Protein AF-A0A0K0D934-F1 (afdb_monomer_lite)

Radius of gyration: 15.63 Å; chains: 1; bounding box: 57×19×40 Å

Structure (mmCIF, N/CA/C/O backbone):
data_AF-A0A0K0D934-F1
#
_entry.id   AF-A0A0K0D934-F1
#
loop_
_atom_site.group_PDB
_atom_site.id
_atom_site.type_symbol
_atom_site.label_atom_id
_atom_site.label_alt_id
_atom_site.label_comp_id
_atom_site.label_asym_id
_atom_site.label_entity_id
_atom_site.label_seq_id
_atom_site.pdbx_PDB_ins_code
_atom_site.Cartn_x
_atom_site.Cartn_y
_atom_site.Cartn_z
_atom_site.occupancy
_atom_site.B_iso_or_equiv
_atom_site.auth_seq_id
_atom_site.auth_comp_id
_atom_site.auth_asym_id
_atom_site.auth_atom_id
_atom_site.pdbx_PDB_model_num
ATOM 1 N N . MET A 1 1 ? -6.196 1.488 -14.746 1.00 71.00 1 MET A N 1
ATOM 2 C CA . MET A 1 1 ? -5.983 1.585 -13.280 1.00 71.00 1 MET A CA 1
ATOM 3 C C . MET A 1 1 ? -6.816 2.677 -12.598 1.00 71.00 1 MET A C 1
ATOM 5 O O . MET A 1 1 ? -7.038 2.579 -11.399 1.00 71.00 1 MET A O 1
ATOM 9 N N . GLU A 1 2 ? -7.355 3.664 -13.323 1.00 75.81 2 GLU A N 1
ATOM 10 C CA . GLU A 1 2 ? -8.144 4.764 -12.733 1.00 75.81 2 GLU A CA 1
ATOM 11 C C . GLU A 1 2 ? -9.437 4.317 -12.015 1.00 75.81 2 GLU A C 1
ATOM 13 O O . GLU A 1 2 ? -9.807 4.879 -10.987 1.00 75.81 2 GLU A O 1
ATOM 18 N N . SER A 1 3 ? -10.100 3.262 -12.500 1.00 81.38 3 SER A N 1
ATOM 19 C CA . SER A 1 3 ? -11.273 2.672 -11.837 1.00 81.38 3 SER A CA 1
ATOM 20 C C . SER A 1 3 ? -10.939 2.100 -10.454 1.00 81.38 3 SER A C 1
ATOM 22 O O . SER A 1 3 ? -11.689 2.320 -9.507 1.00 81.38 3 SER A O 1
ATOM 24 N N . ILE A 1 4 ? -9.786 1.435 -10.317 1.00 84.25 4 ILE A N 1
ATOM 25 C CA . ILE A 1 4 ? -9.283 0.908 -9.037 1.00 84.25 4 ILE A CA 1
ATOM 26 C C . ILE A 1 4 ? -9.026 2.064 -8.069 1.00 84.25 4 ILE A C 1
ATOM 28 O O . ILE A 1 4 ? -9.466 2.010 -6.924 1.00 84.25 4 ILE A O 1
ATOM 32 N N . ARG A 1 5 ? -8.375 3.135 -8.541 1.00 85.56 5 ARG A N 1
ATOM 33 C CA . ARG A 1 5 ? -8.094 4.334 -7.739 1.00 85.56 5 ARG A CA 1
ATOM 34 C C . ARG A 1 5 ? -9.376 4.930 -7.155 1.00 85.56 5 ARG A C 1
ATOM 36 O O . ARG A 1 5 ? -9.463 5.084 -5.943 1.00 85.56 5 ARG A O 1
ATOM 43 N N . LYS A 1 6 ? -10.398 5.151 -7.990 1.00 85.12 6 LYS A N 1
ATOM 44 C CA . LYS A 1 6 ? -11.700 5.698 -7.560 1.00 85.12 6 LYS A CA 1
ATOM 45 C C . LYS A 1 6 ? -12.384 4.835 -6.496 1.00 85.12 6 LYS A C 1
ATOM 47 O O . LYS A 1 6 ? -12.955 5.368 -5.550 1.00 85.12 6 LYS A O 1
ATOM 52 N N . VAL A 1 7 ? -12.315 3.507 -6.627 1.00 87.75 7 VAL A N 1
ATOM 53 C CA . VAL A 1 7 ? -12.895 2.590 -5.631 1.00 87.75 7 VAL A CA 1
ATOM 54 C C . VAL A 1 7 ? -12.113 2.632 -4.316 1.00 87.75 7 VAL A C 1
ATOM 56 O O . VAL A 1 7 ? -12.720 2.627 -3.249 1.00 87.75 7 VAL A O 1
ATOM 59 N N . LEU A 1 8 ? -10.780 2.697 -4.368 1.00 84.00 8 LEU A N 1
ATOM 60 C CA . LEU A 1 8 ? -9.939 2.724 -3.168 1.00 84.00 8 LEU A CA 1
ATOM 61 C C . LEU A 1 8 ? -10.003 4.055 -2.409 1.00 84.00 8 LEU A C 1
ATOM 63 O O . LEU A 1 8 ? -9.940 4.035 -1.181 1.00 84.00 8 LEU A O 1
ATOM 67 N N . GLU A 1 9 ? -10.159 5.175 -3.115 1.00 85.75 9 GLU A N 1
ATOM 68 C CA . GLU A 1 9 ? -10.353 6.505 -2.521 1.00 85.75 9 GLU A CA 1
ATOM 69 C C . GLU A 1 9 ? -11.720 6.654 -1.841 1.00 85.75 9 GLU A C 1
ATOM 71 O O . GLU A 1 9 ? -11.862 7.421 -0.888 1.00 85.75 9 GLU A O 1
ATOM 76 N N . ASN A 1 10 ? -12.733 5.905 -2.285 1.00 86.44 10 ASN A N 1
ATOM 77 C CA . ASN A 1 10 ? -14.058 5.952 -1.682 1.00 86.44 10 ASN A CA 1
ATOM 78 C C . ASN A 1 10 ? -14.111 5.167 -0.358 1.00 86.44 10 ASN A C 1
ATOM 80 O O . ASN A 1 10 ? -14.540 4.013 -0.302 1.00 86.44 10 ASN A O 1
ATOM 84 N N . VAL A 1 11 ? -13.713 5.821 0.736 1.00 80.12 11 VAL A N 1
ATOM 85 C CA . VAL A 1 11 ? -13.701 5.239 2.092 1.00 80.12 11 VAL A CA 1
ATOM 86 C C . VAL A 1 11 ? -15.101 4.845 2.586 1.00 80.12 11 VAL A C 1
ATOM 88 O O . VAL A 1 11 ? -15.225 3.909 3.375 1.00 80.12 11 VAL A O 1
ATOM 91 N N . GLN A 1 12 ? -16.151 5.526 2.114 1.00 82.88 12 GLN A N 1
ATOM 92 C CA . GLN A 1 12 ? -17.543 5.257 2.502 1.00 82.88 12 GLN A CA 1
ATOM 93 C C . GLN A 1 12 ? -18.205 4.151 1.666 1.00 82.88 12 GLN A C 1
ATOM 95 O O . GLN A 1 12 ? -19.312 3.723 1.987 1.00 82.88 12 GLN A O 1
ATOM 100 N N . GLY A 1 13 ? -17.551 3.694 0.596 1.00 83.44 13 GLY A N 1
ATOM 101 C CA . GLY A 1 13 ? -18.055 2.629 -0.265 1.00 83.44 13 GLY A CA 1
ATOM 102 C C . GLY A 1 13 ? -17.955 1.233 0.355 1.00 83.44 13 GLY A C 1
ATOM 103 O O . GLY A 1 13 ? -17.462 1.032 1.469 1.00 83.44 13 GLY A O 1
ATOM 104 N N . ASP A 1 14 ? -18.390 0.232 -0.411 1.00 90.31 14 ASP A N 1
ATOM 105 C CA . ASP A 1 14 ? -18.355 -1.164 0.015 1.00 90.31 14 ASP A CA 1
ATOM 106 C C . ASP A 1 14 ? -16.918 -1.659 0.232 1.00 90.31 14 ASP A C 1
ATOM 108 O O . ASP A 1 14 ? -16.117 -1.804 -0.697 1.00 90.31 14 ASP A O 1
ATOM 112 N N . TRP A 1 15 ? -16.603 -2.016 1.478 1.00 89.44 15 TRP A N 1
ATOM 113 C CA . TRP A 1 15 ? -15.289 -2.540 1.864 1.00 89.44 15 TRP A CA 1
ATOM 114 C C . TRP A 1 15 ? -14.896 -3.796 1.066 1.00 89.44 15 TRP A C 1
ATOM 116 O O . TRP A 1 15 ? -13.720 -4.000 0.768 1.00 89.44 15 TRP A O 1
ATOM 126 N N . SER A 1 16 ? -15.875 -4.620 0.675 1.00 91.62 16 SER A N 1
ATOM 127 C CA . SER A 1 16 ? -15.652 -5.830 -0.125 1.00 91.62 16 SER A CA 1
ATOM 128 C C . SER A 1 16 ? -15.190 -5.492 -1.546 1.00 91.62 16 SER A C 1
ATOM 130 O O . SER A 1 16 ? -14.267 -6.119 -2.069 1.00 91.62 16 SER A O 1
ATOM 132 N N . GLN A 1 17 ? -15.749 -4.439 -2.150 1.00 91.75 17 GLN A N 1
ATOM 133 C CA . GLN A 1 17 ? -15.321 -3.966 -3.468 1.00 91.75 17 GLN A CA 1
ATOM 134 C C . GLN A 1 17 ? -13.891 -3.415 -3.432 1.00 91.75 17 GLN A C 1
ATOM 136 O O . GLN A 1 17 ? -13.117 -3.659 -4.360 1.00 91.75 17 GLN A O 1
ATOM 141 N N . ARG A 1 18 ? -13.498 -2.746 -2.339 1.00 91.31 18 ARG A N 1
ATOM 142 C CA . ARG A 1 18 ? -12.112 -2.290 -2.128 1.00 91.31 18 ARG A CA 1
ATOM 143 C C . ARG A 1 18 ? -11.138 -3.463 -2.036 1.00 91.31 18 ARG A C 1
ATOM 145 O O . ARG A 1 18 ? -10.128 -3.469 -2.735 1.00 91.31 18 ARG A O 1
ATOM 152 N N . VAL A 1 19 ? -11.475 -4.498 -1.263 1.00 93.75 19 VAL A N 1
ATOM 153 C CA . VAL A 1 19 ? -10.689 -5.746 -1.187 1.00 93.75 19 VAL A CA 1
ATOM 154 C C . VAL A 1 19 ? -10.556 -6.400 -2.566 1.00 93.75 19 VAL A C 1
ATOM 156 O O . VAL A 1 19 ? -9.457 -6.777 -2.969 1.00 93.75 19 VAL A O 1
ATOM 159 N N . ASN A 1 20 ? -11.649 -6.497 -3.325 1.00 94.19 20 ASN A N 1
ATOM 160 C CA . ASN A 1 20 ? -11.618 -7.064 -4.675 1.00 94.19 20 ASN A CA 1
ATOM 161 C C . ASN A 1 20 ? -10.769 -6.223 -5.637 1.00 94.19 20 ASN A C 1
ATOM 163 O O . ASN A 1 20 ? -10.052 -6.782 -6.462 1.00 94.19 20 ASN A O 1
ATOM 167 N N . SER A 1 21 ? -10.777 -4.899 -5.491 1.00 92.75 21 SER A N 1
ATOM 168 C CA . SER A 1 21 ? -9.952 -3.990 -6.295 1.00 92.75 21 SER A CA 1
ATOM 169 C C . SER A 1 21 ? -8.455 -4.144 -5.994 1.00 92.75 21 SER A C 1
ATOM 171 O O . SER A 1 21 ? -7.642 -4.131 -6.916 1.00 92.75 21 SER A O 1
ATOM 173 N N . LEU A 1 22 ? -8.078 -4.375 -4.730 1.00 92.38 22 LEU A N 1
ATOM 174 C CA . LEU A 1 22 ? -6.696 -4.699 -4.342 1.00 92.38 22 LEU A CA 1
ATOM 175 C C . LEU A 1 22 ? -6.242 -6.050 -4.918 1.00 92.38 22 LEU A C 1
ATOM 177 O O . LEU A 1 22 ? -5.129 -6.173 -5.429 1.00 92.38 22 LEU A O 1
ATOM 181 N N . LYS A 1 23 ? -7.117 -7.062 -4.902 1.00 93.44 23 LYS A N 1
ATOM 182 C CA . LYS A 1 23 ? -6.854 -8.358 -5.553 1.00 93.44 23 LYS A CA 1
ATOM 183 C C . LYS A 1 23 ? -6.695 -8.210 -7.063 1.00 93.44 23 LYS A C 1
ATOM 185 O O . LYS A 1 23 ? -5.789 -8.810 -7.638 1.00 93.44 23 LYS A O 1
ATOM 190 N N . LEU A 1 24 ? -7.535 -7.381 -7.683 1.00 91.19 24 LEU A N 1
ATOM 191 C CA . LEU A 1 24 ? -7.464 -7.082 -9.108 1.00 91.19 24 LEU A CA 1
ATOM 192 C C . LEU A 1 24 ? -6.124 -6.424 -9.464 1.00 91.19 24 LEU A C 1
ATOM 194 O O . LEU A 1 24 ? -5.491 -6.838 -10.433 1.00 91.19 24 LEU A O 1
ATOM 198 N N . LEU A 1 25 ? -5.641 -5.482 -8.644 1.00 89.56 25 LEU A N 1
ATOM 199 C CA . LEU A 1 25 ? -4.319 -4.872 -8.825 1.00 89.56 25 LEU A CA 1
ATOM 200 C C . LEU A 1 25 ? -3.210 -5.935 -8.873 1.00 89.56 25 LEU A C 1
ATOM 202 O O . LEU A 1 25 ? -2.372 -5.907 -9.771 1.00 89.56 25 LEU A O 1
ATOM 206 N N . ARG A 1 26 ? -3.244 -6.925 -7.971 1.00 90.44 26 ARG A N 1
ATOM 207 C CA . ARG A 1 26 ? -2.281 -8.038 -8.001 1.00 90.44 26 ARG A CA 1
ATOM 208 C C . ARG A 1 26 ? -2.433 -8.925 -9.231 1.00 90.44 26 ARG A C 1
ATOM 210 O O . ARG A 1 26 ? -1.424 -9.307 -9.810 1.00 90.44 26 ARG A O 1
ATOM 217 N N . SER A 1 27 ? -3.659 -9.234 -9.657 1.00 90.06 27 SER A N 1
ATOM 218 C CA . SER A 1 27 ? -3.857 -10.026 -10.880 1.00 90.06 27 SER A CA 1
ATOM 219 C C . SER A 1 27 ? -3.302 -9.326 -12.122 1.00 90.06 27 SER A C 1
ATOM 221 O O . SER A 1 27 ? -2.644 -9.970 -12.927 1.00 90.06 27 SER A O 1
ATOM 223 N N . ILE A 1 28 ? -3.463 -8.001 -12.237 1.00 86.88 28 ILE A N 1
ATOM 224 C CA . ILE A 1 28 ? -2.910 -7.223 -13.358 1.00 86.88 28 ILE A CA 1
ATOM 225 C C . ILE A 1 28 ? -1.380 -7.344 -13.395 1.00 86.88 28 ILE A C 1
ATOM 227 O O . ILE A 1 28 ? -0.800 -7.550 -14.457 1.00 86.88 28 ILE A O 1
ATOM 231 N N . LEU A 1 29 ? -0.728 -7.270 -12.233 1.00 84.94 29 LEU A N 1
ATOM 232 C CA . LEU A 1 29 ? 0.725 -7.410 -12.126 1.00 84.94 29 LEU A CA 1
ATOM 233 C C . LEU A 1 29 ? 1.216 -8.814 -12.505 1.00 84.94 29 LEU A C 1
ATOM 235 O O . LEU A 1 29 ? 2.254 -8.938 -13.146 1.00 84.94 29 LEU A O 1
ATOM 239 N N . ILE A 1 30 ? 0.478 -9.865 -12.135 1.00 86.25 30 ILE A N 1
ATOM 240 C CA . ILE A 1 30 ? 0.830 -11.258 -12.460 1.00 86.25 30 ILE A CA 1
ATOM 241 C C . ILE A 1 30 ? 0.661 -11.543 -13.960 1.00 86.25 30 ILE A C 1
ATOM 243 O O . ILE A 1 30 ? 1.471 -12.258 -14.541 1.00 86.25 30 ILE A O 1
ATOM 247 N N . ASN A 1 31 ? -0.370 -10.982 -14.595 1.00 83.25 31 ASN A N 1
ATOM 248 C CA . ASN A 1 31 ? -0.752 -11.275 -15.979 1.00 83.25 31 ASN A CA 1
ATOM 249 C C . ASN A 1 31 ? 0.045 -10.511 -17.061 1.00 83.25 31 ASN A C 1
ATOM 251 O O . ASN A 1 31 ? -0.382 -10.515 -18.212 1.00 83.25 31 ASN A O 1
ATOM 255 N N . GLY A 1 32 ? 1.174 -9.877 -16.725 1.00 69.12 32 GLY A N 1
ATOM 256 C CA . GLY A 1 32 ? 2.020 -9.172 -17.706 1.00 69.12 32 GLY A CA 1
ATOM 257 C C . GLY A 1 32 ? 2.147 -7.663 -17.492 1.00 69.12 32 GLY A C 1
ATOM 258 O O . GLY A 1 32 ? 2.658 -6.956 -18.352 1.00 69.12 32 GLY A O 1
ATOM 259 N N . GLY A 1 33 ? 1.746 -7.132 -16.330 1.00 62.78 33 GLY A N 1
ATOM 260 C CA . GLY A 1 33 ? 1.976 -5.718 -15.998 1.00 62.78 33 GLY A CA 1
ATOM 261 C C . GLY A 1 33 ? 3.458 -5.301 -15.961 1.00 62.78 33 GLY A C 1
ATOM 262 O O . GLY A 1 33 ? 3.754 -4.111 -15.949 1.00 62.78 33 GLY A O 1
ATOM 263 N N . MET A 1 34 ? 4.387 -6.260 -15.952 1.00 63.81 34 MET A N 1
ATOM 264 C CA . MET A 1 34 ? 5.830 -6.002 -15.952 1.00 63.81 34 MET A CA 1
ATOM 265 C C . MET A 1 34 ? 6.404 -5.657 -17.334 1.00 63.81 34 MET A C 1
ATOM 267 O O . MET A 1 34 ? 7.504 -5.119 -17.393 1.00 63.81 34 MET A O 1
ATOM 271 N N . ASP A 1 35 ? 5.672 -5.907 -18.425 1.00 67.06 35 ASP A N 1
ATOM 272 C CA . ASP A 1 35 ? 6.160 -5.624 -19.785 1.00 67.06 35 ASP A CA 1
ATOM 273 C C . ASP A 1 35 ? 6.263 -4.108 -20.066 1.00 67.06 35 ASP A C 1
ATOM 275 O O . ASP A 1 35 ? 7.034 -3.679 -20.923 1.00 67.06 35 ASP A O 1
ATOM 279 N N . TYR A 1 36 ? 5.531 -3.286 -19.300 1.00 74.19 36 TYR A N 1
ATOM 280 C CA . TYR A 1 36 ? 5.516 -1.819 -19.379 1.00 74.19 36 TYR A CA 1
ATOM 281 C C . TYR A 1 36 ? 5.803 -1.187 -18.009 1.00 74.19 36 TYR A C 1
ATOM 283 O O . TYR A 1 36 ? 4.963 -0.493 -17.428 1.00 74.19 36 TYR A O 1
ATOM 291 N N . GLU A 1 37 ? 7.001 -1.436 -17.472 1.00 74.81 37 GLU A N 1
ATOM 292 C CA . GLU A 1 37 ? 7.386 -1.029 -16.113 1.00 74.81 37 GLU A CA 1
ATOM 293 C C . GLU A 1 37 ? 7.173 0.476 -15.846 1.00 74.81 37 GLU A C 1
ATOM 295 O O . GLU A 1 37 ? 6.611 0.849 -14.817 1.00 74.81 37 GLU A O 1
ATOM 300 N N . SER A 1 38 ? 7.527 1.362 -16.784 1.00 79.25 38 SER A N 1
ATOM 301 C CA . SER A 1 38 ? 7.418 2.819 -16.594 1.00 79.25 38 SER A CA 1
ATOM 302 C C . SER A 1 38 ? 5.976 3.320 -16.438 1.00 79.25 38 SER A C 1
ATOM 304 O O . SER A 1 38 ? 5.690 4.162 -15.583 1.00 79.25 38 SER A O 1
ATOM 306 N N . GLU A 1 39 ? 5.046 2.807 -17.248 1.00 81.50 39 GLU A N 1
ATOM 307 C CA . GLU A 1 39 ? 3.627 3.189 -17.189 1.00 81.50 39 GLU A CA 1
ATOM 308 C C . GLU A 1 39 ? 2.942 2.606 -15.951 1.00 81.50 39 GLU A C 1
ATOM 310 O O . GLU A 1 39 ? 2.112 3.259 -15.301 1.00 81.50 39 GLU A O 1
ATOM 315 N N . LEU A 1 40 ? 3.336 1.385 -15.589 1.00 82.50 40 LEU A N 1
ATOM 316 C CA . LEU A 1 40 ? 2.891 0.727 -14.377 1.00 82.50 40 LEU A CA 1
ATOM 317 C C . LEU A 1 40 ? 3.327 1.514 -13.134 1.00 82.50 40 LEU A C 1
ATOM 319 O O . LEU A 1 40 ? 2.495 1.790 -12.271 1.00 82.50 40 LEU A O 1
ATOM 323 N N . LEU A 1 41 ? 4.590 1.939 -13.062 1.00 83.75 41 LEU A N 1
ATOM 324 C CA . LEU A 1 41 ? 5.109 2.740 -11.951 1.00 83.75 41 LEU A CA 1
ATOM 325 C C . LEU A 1 41 ? 4.383 4.079 -11.817 1.00 83.75 41 LEU A C 1
ATOM 327 O O . LEU A 1 41 ? 4.007 4.461 -10.710 1.00 83.75 41 LEU A O 1
ATOM 331 N N . SER A 1 42 ? 4.127 4.773 -12.928 1.00 86.12 42 SER A N 1
ATOM 332 C CA . SER A 1 42 ? 3.331 6.009 -12.918 1.00 86.12 42 SER A CA 1
ATOM 333 C C . SER A 1 42 ? 1.925 5.771 -12.350 1.00 86.12 42 SER A C 1
ATOM 335 O O . SER A 1 42 ? 1.449 6.498 -11.473 1.00 86.12 42 SER A O 1
ATOM 337 N N . SER A 1 43 ? 1.291 4.674 -12.765 1.00 85.50 43 SER A N 1
ATOM 338 C CA . SER A 1 43 ? -0.031 4.289 -12.274 1.00 85.50 43 SER A CA 1
ATOM 339 C C . SER A 1 43 ? -0.024 3.897 -10.791 1.00 85.50 43 SER A C 1
ATOM 341 O O . SER A 1 43 ? -0.941 4.272 -10.061 1.00 85.50 43 SER A O 1
ATOM 343 N N . ILE A 1 44 ? 1.003 3.190 -10.315 1.00 86.62 44 ILE A N 1
ATOM 344 C CA . ILE A 1 44 ? 1.159 2.820 -8.900 1.00 86.62 44 ILE A CA 1
ATOM 345 C C . ILE A 1 44 ? 1.406 4.058 -8.035 1.00 86.62 44 ILE A C 1
ATOM 347 O O . ILE A 1 44 ? 0.783 4.193 -6.985 1.00 86.62 44 ILE A O 1
ATOM 351 N N . ASN A 1 45 ? 2.242 4.994 -8.487 1.00 87.06 45 ASN A N 1
ATOM 352 C CA . ASN A 1 45 ? 2.457 6.263 -7.788 1.00 87.06 45 ASN A CA 1
ATOM 353 C C . ASN A 1 45 ? 1.150 7.065 -7.670 1.00 87.06 45 ASN A C 1
ATOM 355 O O . ASN A 1 45 ? 0.879 7.652 -6.629 1.00 87.06 45 ASN A O 1
ATOM 359 N N . SER A 1 46 ? 0.275 7.026 -8.682 1.00 88.44 46 SER A N 1
ATOM 360 C CA . SER A 1 46 ? -1.053 7.661 -8.592 1.00 88.44 46 SER A CA 1
ATOM 361 C C . SER A 1 46 ? -1.997 7.007 -7.566 1.00 88.44 46 SER A C 1
ATOM 363 O O . SER A 1 46 ? -2.977 7.626 -7.143 1.00 88.44 46 SER A O 1
ATOM 365 N N . LEU A 1 47 ? -1.717 5.756 -7.181 1.00 88.75 47 LEU A N 1
ATOM 366 C CA . LEU A 1 47 ? -2.462 4.966 -6.196 1.00 88.75 47 LEU A CA 1
ATOM 367 C C . LEU A 1 47 ? -1.895 5.098 -4.773 1.00 88.75 47 LEU A C 1
ATOM 369 O O . LEU A 1 47 ? -2.498 4.553 -3.851 1.00 88.75 47 LEU A O 1
ATOM 373 N N . GLU A 1 48 ? -0.777 5.805 -4.582 1.00 90.38 48 GLU A N 1
ATOM 374 C CA . GLU A 1 48 ? -0.079 5.963 -3.298 1.00 90.38 48 GLU A CA 1
ATOM 375 C C . GLU A 1 48 ? -1.027 6.383 -2.165 1.00 90.38 48 GLU A C 1
ATOM 377 O O . GLU A 1 48 ? -1.202 5.636 -1.200 1.00 90.38 48 GLU A O 1
ATOM 382 N N . ASP A 1 49 ? -1.732 7.505 -2.321 1.00 90.62 49 ASP A N 1
ATOM 383 C CA . ASP A 1 49 ? -2.664 8.025 -1.307 1.00 90.62 49 ASP A CA 1
ATOM 384 C C . ASP A 1 49 ? -3.807 7.047 -0.996 1.00 90.62 49 ASP A C 1
ATOM 386 O O . ASP A 1 49 ? -4.225 6.871 0.158 1.00 90.62 49 ASP A O 1
ATOM 390 N N . ALA A 1 50 ? -4.298 6.360 -2.028 1.00 91.06 50 ALA A N 1
ATOM 391 C CA . ALA A 1 50 ? -5.375 5.387 -1.904 1.00 91.06 50 ALA A CA 1
ATOM 392 C C . ALA A 1 50 ? -4.906 4.119 -1.164 1.00 91.06 50 ALA A C 1
ATOM 394 O O . ALA A 1 50 ? -5.652 3.547 -0.359 1.00 91.06 50 ALA A O 1
ATOM 395 N N . LEU A 1 51 ? -3.656 3.696 -1.380 1.00 91.62 51 LEU A N 1
ATOM 396 C CA . LEU A 1 51 ? -3.020 2.598 -0.654 1.00 91.62 51 LEU A CA 1
ATOM 397 C C . LEU A 1 51 ? -2.752 2.979 0.802 1.00 91.62 51 LEU A C 1
ATOM 399 O O . LEU A 1 51 ? -3.102 2.203 1.690 1.00 91.62 51 LEU A O 1
ATOM 403 N N . VAL A 1 52 ? -2.226 4.178 1.070 1.00 92.50 52 VAL A N 1
ATOM 404 C CA . VAL A 1 52 ? -2.013 4.682 2.439 1.00 92.50 52 VAL A CA 1
ATOM 405 C C . VAL A 1 52 ? -3.332 4.699 3.213 1.00 92.50 52 VAL A C 1
ATOM 407 O O . VAL A 1 52 ? -3.397 4.220 4.348 1.00 92.50 52 VAL A O 1
ATOM 410 N N . THR A 1 53 ? -4.404 5.184 2.586 1.00 92.00 53 THR A N 1
ATOM 411 C CA . THR A 1 53 ? -5.754 5.183 3.169 1.00 92.00 53 THR A CA 1
ATOM 412 C C . THR A 1 53 ? -6.263 3.765 3.433 1.00 92.00 53 THR A C 1
ATOM 414 O O . THR A 1 53 ? -6.875 3.503 4.466 1.00 92.00 53 THR A O 1
ATOM 417 N N . SER A 1 54 ? -5.979 2.823 2.531 1.00 91.88 54 SER A N 1
ATOM 418 C CA . SER A 1 54 ? -6.400 1.422 2.666 1.00 91.88 54 SER A CA 1
ATOM 419 C C . SER A 1 54 ? -5.619 0.655 3.739 1.00 91.88 54 SER A C 1
ATOM 421 O O . SER A 1 54 ? -6.191 -0.197 4.415 1.00 91.88 54 SER A O 1
ATOM 423 N N . VAL A 1 55 ? -4.341 0.982 3.951 1.00 92.69 55 VAL A N 1
ATOM 424 C CA . VAL A 1 55 ? -3.525 0.434 5.049 1.00 92.69 55 VAL A CA 1
ATOM 425 C C . VAL A 1 55 ? -4.035 0.924 6.406 1.00 92.69 55 VAL A C 1
ATOM 427 O O . VAL A 1 55 ? -4.083 0.146 7.355 1.00 9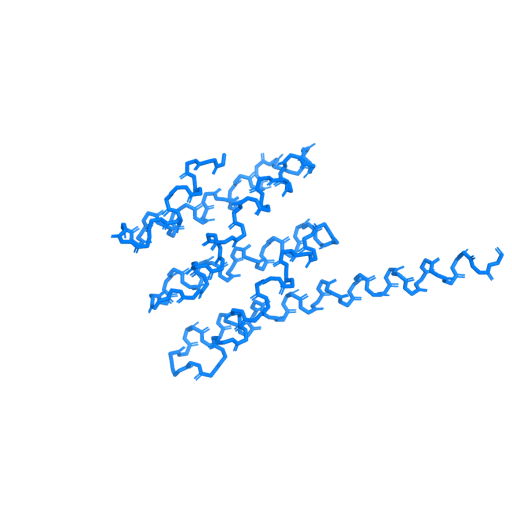2.69 55 VAL A O 1
ATOM 430 N N . LYS A 1 56 ? -4.473 2.185 6.495 1.00 90.62 56 LYS A N 1
ATOM 431 C CA . LYS A 1 56 ? -5.010 2.800 7.722 1.00 90.62 56 LYS A CA 1
ATOM 432 C C . LYS A 1 56 ? -6.474 2.440 8.024 1.00 90.62 56 LYS A C 1
ATOM 434 O O . LYS A 1 56 ? -7.052 2.993 8.959 1.00 90.62 56 LYS A O 1
ATOM 439 N N . ASP A 1 57 ? -7.095 1.553 7.250 1.00 90.94 57 ASP A N 1
ATOM 440 C CA . ASP A 1 57 ? -8.509 1.215 7.421 1.00 90.94 57 ASP A CA 1
ATOM 441 C C . ASP A 1 57 ? -8.769 0.461 8.740 1.00 90.94 57 ASP A C 1
ATOM 443 O O . ASP A 1 57 ? -8.031 -0.448 9.126 1.00 90.94 57 ASP A O 1
ATOM 447 N N . LEU A 1 58 ? -9.870 0.806 9.414 1.00 86.81 58 LEU A N 1
ATOM 448 C CA . LEU A 1 58 ? -10.306 0.171 10.664 1.00 86.81 58 LEU A CA 1
ATOM 449 C C . LEU A 1 58 ? -10.841 -1.256 10.460 1.00 86.81 58 LEU A C 1
ATOM 451 O O . LEU A 1 58 ? -11.060 -1.991 11.424 1.00 86.81 58 LEU A O 1
ATOM 455 N N . ARG A 1 59 ? -11.067 -1.680 9.215 1.00 90.50 59 ARG A N 1
ATOM 456 C CA . ARG A 1 59 ? -11.477 -3.045 8.887 1.00 90.50 59 ARG A CA 1
ATOM 457 C C . ARG A 1 59 ? -10.244 -3.891 8.614 1.00 90.50 59 ARG A C 1
ATOM 459 O O . ARG A 1 59 ? -9.566 -3.731 7.601 1.00 90.50 59 ARG A O 1
ATOM 466 N N . SER A 1 60 ? -10.011 -4.876 9.479 1.00 92.38 60 SER A N 1
ATOM 467 C CA . SER A 1 60 ? -8.860 -5.786 9.391 1.00 92.38 60 SER A CA 1
ATOM 468 C C . SER A 1 60 ? -8.760 -6.521 8.050 1.00 92.38 60 SER A C 1
ATOM 470 O O . SER A 1 60 ? -7.658 -6.848 7.625 1.00 92.38 60 SER A O 1
ATOM 472 N N . GLN A 1 61 ? -9.883 -6.742 7.357 1.00 92.12 61 GLN A N 1
ATOM 473 C CA . GLN A 1 61 ? -9.906 -7.353 6.026 1.00 92.12 61 GLN A CA 1
ATOM 474 C C . GLN A 1 61 ? -9.300 -6.438 4.953 1.00 92.12 61 GLN A C 1
ATOM 476 O O . GLN A 1 61 ? -8.472 -6.893 4.170 1.00 92.12 61 GLN A O 1
ATOM 481 N N . VAL A 1 62 ? -9.669 -5.152 4.946 1.00 93.19 62 VAL A N 1
ATOM 482 C CA . VAL A 1 62 ? -9.142 -4.160 3.992 1.00 93.19 62 VAL A CA 1
ATOM 483 C C . VAL A 1 62 ? -7.669 -3.892 4.287 1.00 93.19 62 VAL A C 1
ATOM 485 O O . VAL A 1 62 ? -6.842 -3.982 3.385 1.00 93.19 62 VAL A O 1
ATOM 488 N N . CYS A 1 63 ? -7.339 -3.661 5.561 1.00 93.69 63 CYS A N 1
ATOM 489 C CA . CYS A 1 63 ? -5.972 -3.430 6.023 1.00 93.69 63 CYS A CA 1
ATOM 490 C C . CYS A 1 63 ? -5.041 -4.598 5.652 1.00 93.69 63 CYS A C 1
ATOM 492 O O . CYS A 1 63 ? -4.008 -4.390 5.017 1.00 93.69 63 CYS A O 1
ATOM 494 N N . ARG A 1 64 ? -5.433 -5.845 5.957 1.00 93.88 64 ARG A N 1
ATOM 495 C CA . ARG A 1 64 ? -4.647 -7.041 5.612 1.00 93.88 64 ARG A CA 1
ATOM 496 C C . ARG A 1 64 ? -4.442 -7.169 4.106 1.00 93.88 64 ARG A C 1
ATOM 498 O O . ARG A 1 64 ? -3.328 -7.437 3.665 1.00 93.88 64 ARG A O 1
ATOM 505 N N . GLU A 1 65 ? -5.498 -6.984 3.320 1.00 95.00 65 GLU A N 1
ATOM 506 C CA . GLU A 1 65 ? -5.415 -7.072 1.862 1.00 95.00 65 GLU A CA 1
ATOM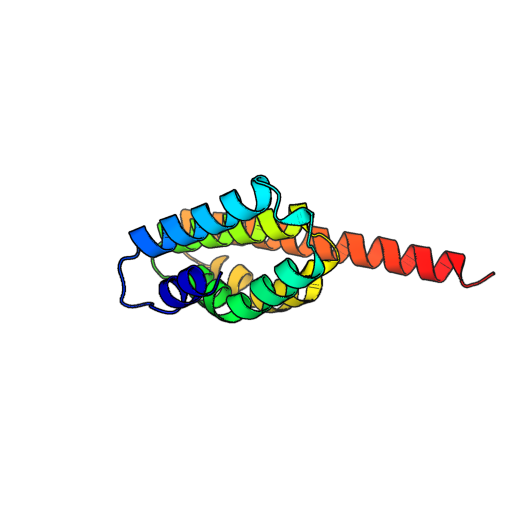 507 C C . GLU A 1 65 ? -4.500 -5.983 1.275 1.00 95.00 65 GLU A C 1
ATOM 509 O O . GLU A 1 65 ? -3.729 -6.249 0.347 1.00 95.00 65 GLU A O 1
ATOM 514 N N . ALA A 1 66 ? -4.539 -4.772 1.839 1.00 93.94 66 ALA A N 1
ATOM 515 C CA . ALA A 1 66 ? -3.666 -3.671 1.454 1.00 93.94 66 ALA A CA 1
ATOM 516 C C . ALA A 1 66 ? -2.205 -3.992 1.793 1.00 93.94 66 ALA A C 1
ATOM 518 O O . ALA A 1 66 ? -1.355 -3.915 0.911 1.00 93.94 66 ALA A O 1
ATOM 519 N N . CYS A 1 67 ? -1.919 -4.454 3.016 1.00 94.12 67 CYS A N 1
ATOM 520 C CA . CYS A 1 67 ? -0.581 -4.885 3.429 1.00 94.12 67 CYS A CA 1
ATOM 521 C C . CYS A 1 67 ? -0.015 -5.989 2.523 1.00 94.12 67 CYS A C 1
ATOM 523 O O . CYS A 1 67 ? 1.119 -5.872 2.072 1.00 94.12 67 CYS A O 1
ATOM 525 N N . ILE A 1 68 ? -0.810 -7.014 2.190 1.00 94.75 68 ILE A N 1
ATOM 526 C CA . ILE A 1 68 ? -0.399 -8.083 1.260 1.00 94.75 68 ILE A CA 1
ATOM 527 C C . ILE A 1 68 ? -0.056 -7.507 -0.119 1.00 94.75 68 ILE A C 1
ATOM 529 O O . ILE A 1 68 ? 0.924 -7.910 -0.741 1.00 94.75 68 ILE A O 1
ATOM 533 N N . THR A 1 69 ? -0.855 -6.557 -0.603 1.00 93.50 69 THR A N 1
ATOM 534 C CA . THR A 1 69 ? -0.638 -5.916 -1.906 1.00 93.50 69 THR A CA 1
ATOM 535 C C . THR A 1 69 ? 0.635 -5.075 -1.918 1.00 93.50 69 THR A C 1
ATOM 537 O O . THR A 1 69 ? 1.398 -5.158 -2.874 1.00 93.50 69 THR A O 1
ATOM 540 N N . VAL A 1 70 ? 0.912 -4.336 -0.842 1.00 92.75 70 VAL A N 1
ATOM 541 C CA . VAL A 1 70 ? 2.164 -3.584 -0.674 1.00 92.75 70 VAL A CA 1
ATOM 542 C C . VAL A 1 70 ? 3.364 -4.527 -0.660 1.00 92.75 70 VAL A C 1
ATOM 544 O O . VAL A 1 70 ? 4.303 -4.317 -1.417 1.00 92.75 70 VAL A O 1
ATOM 547 N N . SER A 1 71 ? 3.320 -5.606 0.126 1.00 92.62 71 SER A N 1
ATOM 548 C CA . SER A 1 71 ? 4.399 -6.601 0.153 1.00 92.62 71 SER A CA 1
ATOM 549 C C . SER A 1 71 ? 4.654 -7.226 -1.219 1.00 92.62 71 SER A C 1
ATOM 551 O O . SER A 1 71 ? 5.805 -7.394 -1.609 1.00 92.62 71 SER A O 1
ATOM 553 N N . PHE A 1 72 ? 3.592 -7.511 -1.975 1.00 92.00 72 PHE A N 1
ATOM 554 C CA . PHE A 1 72 ? 3.705 -8.035 -3.333 1.00 92.00 72 PHE A CA 1
ATOM 555 C C . PHE A 1 72 ? 4.368 -7.036 -4.295 1.00 92.00 72 PHE A C 1
ATOM 557 O O . PHE A 1 72 ? 5.206 -7.425 -5.103 1.00 92.00 72 PHE A O 1
ATOM 564 N N . LEU A 1 73 ? 4.035 -5.745 -4.190 1.00 89.50 73 LEU A N 1
ATOM 565 C CA . LEU A 1 73 ? 4.688 -4.686 -4.967 1.00 89.50 73 LEU A CA 1
ATOM 566 C C . LEU A 1 73 ? 6.181 -4.579 -4.630 1.00 89.50 73 LEU A C 1
ATOM 568 O O . LEU A 1 73 ? 7.001 -4.512 -5.543 1.00 89.50 73 LEU A O 1
ATOM 572 N N . CYS A 1 74 ? 6.528 -4.627 -3.340 1.00 89.56 74 CYS A N 1
ATOM 573 C CA . CYS A 1 74 ? 7.914 -4.628 -2.869 1.00 89.56 74 CYS A CA 1
ATOM 574 C C . CYS A 1 74 ? 8.729 -5.787 -3.462 1.00 89.56 74 CYS A C 1
ATOM 576 O O . CYS A 1 74 ? 9.875 -5.594 -3.849 1.00 89.56 74 CYS A O 1
ATOM 578 N N . GLU A 1 75 ? 8.142 -6.984 -3.540 1.00 87.81 75 GLU A N 1
ATOM 579 C CA . GLU A 1 75 ? 8.815 -8.177 -4.066 1.00 87.81 75 GLU A CA 1
ATOM 580 C C . GLU A 1 75 ? 8.968 -8.159 -5.593 1.00 87.81 75 GLU A C 1
ATOM 582 O O . GLU A 1 75 ? 9.934 -8.704 -6.114 1.00 87.81 75 GLU A O 1
ATOM 587 N N . LYS A 1 76 ? 8.027 -7.552 -6.327 1.00 87.06 76 LYS A N 1
ATOM 588 C CA . LYS A 1 76 ? 8.048 -7.560 -7.799 1.00 87.06 76 LYS A CA 1
ATOM 589 C C . LYS A 1 76 ? 8.860 -6.436 -8.428 1.00 87.06 76 LYS A C 1
ATOM 591 O O . LYS A 1 76 ? 9.450 -6.660 -9.477 1.00 87.06 76 LYS A O 1
ATOM 596 N N . LEU A 1 77 ? 8.844 -5.247 -7.831 1.00 83.75 77 LEU A N 1
ATOM 597 C CA . LEU A 1 77 ? 9.416 -4.034 -8.429 1.00 83.75 77 LEU A CA 1
ATOM 598 C C . LEU A 1 77 ? 10.708 -3.578 -7.735 1.00 83.75 77 LEU A C 1
ATOM 600 O O . LEU A 1 77 ? 11.396 -2.709 -8.261 1.00 83.75 77 LEU A O 1
ATOM 604 N N . GLU A 1 78 ? 11.020 -4.137 -6.560 1.00 83.12 78 GLU A N 1
ATOM 605 C CA . GLU A 1 78 ? 12.226 -3.879 -5.763 1.00 83.12 78 GLU A CA 1
ATOM 606 C C . GLU A 1 78 ? 12.633 -2.389 -5.728 1.00 83.12 78 GLU A C 1
ATOM 608 O O . GLU A 1 78 ? 12.030 -1.593 -5.007 1.00 83.12 78 GLU A O 1
ATOM 613 N N . VAL A 1 79 ? 13.642 -1.990 -6.510 1.00 80.88 79 VAL A N 1
ATOM 614 C CA . VAL A 1 79 ? 14.237 -0.643 -6.488 1.00 80.88 79 VAL A CA 1
ATOM 615 C C . VAL A 1 79 ? 13.267 0.438 -6.984 1.00 80.88 79 VAL A C 1
ATOM 617 O O . VAL A 1 79 ? 13.291 1.569 -6.495 1.00 80.88 79 VAL A O 1
ATOM 620 N N . SER A 1 80 ? 12.365 0.107 -7.906 1.00 83.38 80 SER A N 1
ATOM 621 C CA . SER A 1 80 ? 11.481 1.086 -8.547 1.00 83.38 80 SER A CA 1
ATOM 622 C C . SER A 1 80 ? 10.371 1.609 -7.617 1.00 83.38 80 SER A C 1
ATOM 624 O O . SER A 1 80 ? 9.788 2.663 -7.874 1.00 83.38 80 SER A O 1
ATOM 626 N N . VAL A 1 81 ? 10.092 0.920 -6.501 1.00 85.25 81 VAL A N 1
ATOM 627 C CA . VAL A 1 81 ? 9.026 1.275 -5.538 1.00 85.25 81 VAL A CA 1
ATOM 628 C C . VAL A 1 81 ? 9.535 1.885 -4.231 1.00 85.25 81 VAL A C 1
ATOM 630 O O . VAL A 1 81 ? 8.751 2.061 -3.299 1.00 85.25 81 VAL A O 1
ATOM 633 N N . VAL A 1 82 ? 10.817 2.251 -4.136 1.00 86.56 82 VAL A N 1
ATOM 634 C CA . VAL A 1 82 ? 11.405 2.796 -2.895 1.00 86.56 82 VAL A CA 1
ATOM 635 C C . VAL A 1 82 ? 10.642 4.026 -2.387 1.00 86.56 82 VAL A C 1
ATOM 637 O O . VAL A 1 82 ? 10.266 4.062 -1.218 1.00 86.56 82 VAL A O 1
ATOM 640 N N . ARG A 1 83 ? 10.299 4.975 -3.270 1.00 87.19 83 ARG A N 1
ATOM 641 C CA . ARG A 1 83 ? 9.513 6.175 -2.914 1.00 87.19 83 ARG A CA 1
ATOM 642 C C . ARG A 1 83 ? 8.140 5.823 -2.324 1.00 87.19 83 ARG A C 1
ATOM 644 O O . ARG A 1 83 ? 7.723 6.399 -1.323 1.00 87.19 83 ARG A O 1
ATOM 651 N N . LEU A 1 84 ? 7.450 4.852 -2.924 1.00 88.75 84 LEU A N 1
ATOM 652 C CA . LEU A 1 84 ? 6.155 4.368 -2.439 1.00 88.75 84 LEU A CA 1
ATOM 653 C C . LEU A 1 84 ? 6.296 3.711 -1.055 1.00 88.75 84 LEU A C 1
ATOM 655 O O . LEU A 1 84 ? 5.466 3.911 -0.168 1.00 88.75 84 LEU A O 1
ATOM 659 N N . CYS A 1 85 ? 7.362 2.932 -0.863 1.00 89.12 85 CYS A N 1
ATOM 660 C CA . CYS A 1 85 ? 7.659 2.272 0.403 1.00 89.12 85 CYS A CA 1
ATOM 661 C C . CYS A 1 85 ? 7.935 3.280 1.525 1.00 89.12 85 CYS A C 1
ATOM 663 O O . CYS A 1 85 ? 7.436 3.094 2.633 1.00 89.12 85 CYS A O 1
ATOM 665 N N . GLU A 1 86 ? 8.669 4.359 1.242 1.00 88.06 86 GLU A N 1
ATOM 666 C CA . GLU A 1 86 ? 8.920 5.448 2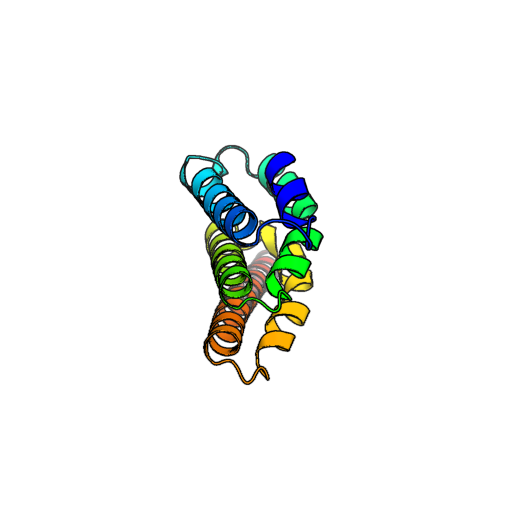.195 1.00 88.06 86 GLU A CA 1
ATOM 667 C C . GLU A 1 86 ? 7.619 6.128 2.645 1.00 88.06 86 GLU A C 1
ATOM 669 O O . GLU A 1 86 ? 7.434 6.368 3.840 1.00 88.06 86 GLU A O 1
ATOM 674 N N . ALA A 1 87 ? 6.680 6.362 1.722 1.00 90.19 87 ALA A N 1
ATOM 675 C CA . ALA A 1 87 ? 5.373 6.940 2.038 1.00 90.19 87 ALA A CA 1
ATOM 676 C C . ALA A 1 87 ? 4.479 5.999 2.874 1.00 90.19 87 ALA A C 1
ATOM 678 O O . ALA A 1 87 ? 3.751 6.438 3.770 1.00 90.19 87 ALA A O 1
ATOM 679 N N . LEU A 1 88 ? 4.539 4.687 2.617 1.00 91.00 88 LEU A N 1
ATOM 680 C CA . LEU A 1 88 ? 3.737 3.674 3.318 1.00 91.00 88 LEU A CA 1
ATOM 681 C C . LEU A 1 88 ? 4.323 3.247 4.668 1.00 91.00 88 LEU A C 1
ATOM 683 O O . LEU A 1 88 ? 3.573 2.823 5.554 1.00 91.00 88 LEU A O 1
ATOM 687 N N . LEU A 1 89 ? 5.638 3.368 4.857 1.00 90.44 89 LEU A N 1
ATOM 688 C CA . LEU A 1 89 ? 6.330 2.978 6.083 1.00 90.44 89 LEU A CA 1
ATOM 689 C C . LEU A 1 89 ? 5.681 3.550 7.361 1.00 90.44 89 LEU A C 1
ATOM 691 O O . LEU A 1 89 ? 5.323 2.745 8.227 1.00 90.44 89 LEU A O 1
ATOM 695 N N . PRO A 1 90 ? 5.420 4.869 7.497 1.00 91.12 90 PRO A N 1
ATOM 696 C CA . PRO A 1 90 ? 4.781 5.409 8.700 1.00 91.12 90 PRO A CA 1
ATOM 697 C C . PRO A 1 90 ? 3.369 4.853 8.927 1.00 91.12 90 PRO A C 1
ATOM 699 O O . PRO A 1 90 ? 2.967 4.636 10.071 1.00 91.12 90 PRO A O 1
ATOM 702 N N . ALA A 1 91 ? 2.619 4.570 7.856 1.00 91.06 91 ALA A N 1
ATOM 703 C CA . ALA A 1 91 ? 1.293 3.965 7.962 1.00 91.06 91 ALA A CA 1
ATOM 704 C C . ALA A 1 91 ? 1.370 2.523 8.490 1.00 91.06 91 ALA A C 1
ATOM 706 O O . ALA A 1 91 ? 0.586 2.151 9.360 1.00 91.06 91 ALA A O 1
ATOM 707 N N . THR A 1 92 ? 2.336 1.731 8.013 1.00 89.19 92 THR A N 1
ATOM 708 C CA . THR A 1 92 ? 2.527 0.344 8.472 1.00 89.19 92 THR A CA 1
ATOM 709 C C . THR A 1 92 ? 3.035 0.258 9.912 1.00 89.19 92 THR A C 1
ATOM 711 O O . THR A 1 92 ? 2.531 -0.561 10.679 1.00 89.19 92 THR A O 1
ATOM 714 N N . ILE A 1 93 ? 3.950 1.143 10.326 1.00 90.50 93 ILE A N 1
ATOM 715 C CA . ILE A 1 93 ? 4.444 1.203 11.712 1.00 90.50 93 ILE A CA 1
ATOM 716 C C . ILE A 1 93 ? 3.308 1.562 12.677 1.00 90.50 93 ILE A C 1
ATOM 718 O O . ILE A 1 93 ? 3.203 0.978 13.756 1.00 90.50 93 ILE A O 1
ATOM 722 N N . GLY A 1 94 ? 2.403 2.457 12.267 1.00 89.94 94 GLY A N 1
ATOM 723 C CA . GLY A 1 94 ? 1.214 2.809 13.047 1.00 89.94 94 GLY A CA 1
ATOM 724 C C . GLY A 1 94 ? 0.262 1.636 13.323 1.00 89.94 94 GLY A C 1
ATOM 725 O O . GLY A 1 94 ? -0.513 1.700 14.275 1.00 89.94 94 GLY A O 1
ATOM 726 N N . LEU A 1 95 ? 0.332 0.547 12.547 1.00 87.75 95 LEU A N 1
ATOM 727 C CA . LEU A 1 95 ? -0.468 -0.664 12.770 1.00 87.75 95 LEU A CA 1
ATOM 728 C C . LEU A 1 95 ? 0.133 -1.607 13.822 1.00 87.75 95 LEU A C 1
ATOM 730 O O . LEU A 1 95 ? -0.592 -2.432 14.375 1.00 87.75 95 LEU A O 1
ATOM 734 N N . ILE A 1 96 ? 1.432 -1.502 14.114 1.00 88.81 96 ILE A N 1
ATOM 735 C CA . ILE A 1 96 ? 2.140 -2.393 15.047 1.00 88.81 96 ILE A CA 1
ATOM 736 C C . ILE A 1 96 ? 1.545 -2.357 16.468 1.00 88.81 96 ILE A C 1
ATOM 738 O O . ILE A 1 96 ? 1.287 -3.436 17.005 1.00 88.81 96 ILE A O 1
ATOM 742 N N . PRO A 1 97 ? 1.269 -1.189 17.088 1.00 88.81 97 PRO A N 1
ATOM 743 C CA . PRO A 1 97 ? 0.704 -1.140 18.440 1.00 88.81 97 PRO A CA 1
ATOM 744 C C . PRO A 1 97 ? -0.799 -1.47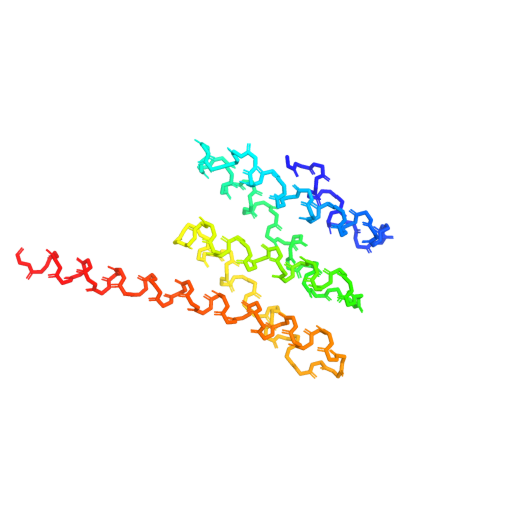5 18.501 1.00 88.81 97 PRO A C 1
ATOM 746 O O . PRO A 1 97 ? -1.421 -1.307 19.549 1.00 88.81 97 PRO A O 1
ATOM 749 N N . ASN A 1 98 ? -1.419 -1.924 17.404 1.00 88.75 98 ASN A N 1
ATOM 750 C CA . ASN A 1 98 ? -2.846 -2.225 17.378 1.00 88.75 98 ASN A CA 1
ATOM 751 C C . ASN A 1 98 ? -3.170 -3.513 18.165 1.00 88.75 98 ASN A C 1
ATOM 753 O O . ASN A 1 98 ? -2.529 -4.552 17.984 1.00 88.75 98 ASN A O 1
ATOM 757 N N . SER A 1 99 ? -4.206 -3.467 19.012 1.00 86.50 99 SER A N 1
ATOM 758 C CA . SER A 1 99 ? -4.660 -4.612 19.816 1.00 86.50 99 SER A CA 1
ATOM 759 C C . SER A 1 99 ? -5.280 -5.735 18.975 1.00 86.50 99 SER A C 1
ATOM 761 O O . SER A 1 99 ? -5.277 -6.900 19.381 1.00 86.50 99 SER A O 1
ATOM 763 N N . ALA A 1 100 ? -5.774 -5.425 17.773 1.00 90.75 100 ALA A N 1
ATOM 764 C CA . ALA A 1 100 ? -6.258 -6.422 16.835 1.00 90.75 100 ALA A CA 1
ATOM 765 C C . ALA A 1 100 ? -5.075 -7.183 16.217 1.00 90.75 100 ALA A C 1
ATOM 767 O O . ALA A 1 100 ? -4.416 -6.699 15.296 1.00 90.75 100 ALA A O 1
ATOM 768 N N . LYS A 1 101 ? -4.859 -8.428 16.668 1.00 90.44 101 LYS A N 1
ATOM 769 C CA . LYS A 1 101 ? -3.765 -9.310 16.211 1.00 90.44 101 LYS A CA 1
ATOM 770 C C . LYS A 1 101 ? -3.620 -9.377 14.685 1.00 90.44 101 LYS A C 1
ATOM 772 O O . LYS 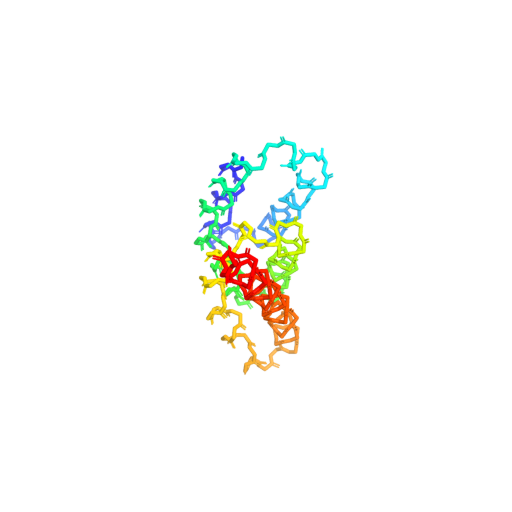A 1 101 ? -2.508 -9.432 14.171 1.00 90.44 101 LYS A O 1
ATOM 777 N N . ILE A 1 102 ? -4.731 -9.379 13.945 1.00 90.69 102 ILE A N 1
ATOM 778 C CA . ILE A 1 102 ? -4.709 -9.436 12.473 1.00 90.69 102 ILE A CA 1
ATOM 779 C C . ILE A 1 102 ? -4.069 -8.172 11.879 1.00 90.69 102 ILE A C 1
ATOM 781 O O . ILE A 1 102 ? -3.301 -8.273 10.926 1.00 90.69 102 ILE A O 1
ATOM 785 N N . MET A 1 103 ? -4.353 -6.995 12.438 1.00 91.06 103 MET A N 1
ATOM 786 C CA . MET A 1 103 ? -3.792 -5.730 11.958 1.00 91.06 103 MET A CA 1
ATOM 787 C C . MET A 1 103 ? -2.316 -5.601 12.319 1.00 91.06 103 MET A C 1
ATOM 789 O O . MET A 1 103 ? -1.508 -5.290 11.448 1.00 91.06 103 MET A O 1
ATOM 793 N N . SER A 1 104 ? -1.950 -5.914 13.566 1.00 90.44 104 SER A N 1
ATOM 794 C CA . SER A 1 104 ? -0.556 -5.824 14.012 1.00 90.44 104 SER A CA 1
ATOM 795 C C . SER A 1 104 ? 0.349 -6.799 13.263 1.00 90.44 104 SER A C 1
ATOM 797 O O . SER A 1 104 ? 1.398 -6.401 12.765 1.00 90.44 104 SER A O 1
ATOM 799 N N . THR A 1 105 ? -0.079 -8.051 13.075 1.00 92.88 105 THR A N 1
ATOM 800 C CA . THR A 1 105 ? 0.688 -9.030 12.281 1.00 92.88 105 THR A CA 1
ATOM 801 C C . THR A 1 105 ? 0.835 -8.613 10.818 1.00 92.88 105 THR A C 1
ATOM 803 O O . THR A 1 105 ? 1.932 -8.716 10.273 1.00 92.88 105 THR A O 1
ATOM 806 N N . SER A 1 106 ? -0.223 -8.078 10.197 1.00 92.31 106 SER A N 1
ATOM 807 C CA . SER A 1 106 ? -0.163 -7.573 8.817 1.00 92.31 106 SER A CA 1
ATOM 808 C C . SER A 1 106 ? 0.805 -6.391 8.689 1.00 92.31 106 SER A C 1
ATOM 810 O O . SER A 1 106 ? 1.638 -6.382 7.781 1.00 92.31 106 SER A O 1
ATOM 812 N N . GLY A 1 107 ? 0.763 -5.448 9.637 1.00 91.62 107 GLY A N 1
ATOM 813 C CA . GLY A 1 107 ? 1.697 -4.323 9.713 1.00 91.62 107 GLY A CA 1
ATOM 814 C C . GLY A 1 107 ? 3.151 -4.780 9.824 1.00 91.62 107 GLY A C 1
ATOM 815 O O . GLY A 1 107 ? 3.972 -4.375 9.008 1.00 91.62 107 GLY A O 1
ATOM 816 N N . ILE A 1 108 ? 3.451 -5.704 10.745 1.00 92.50 108 ILE A N 1
ATOM 817 C CA . ILE A 1 108 ? 4.804 -6.262 10.931 1.00 92.50 108 ILE A CA 1
ATOM 818 C C . ILE A 1 108 ? 5.317 -6.907 9.639 1.00 92.50 108 ILE A C 1
ATOM 820 O O . ILE A 1 108 ? 6.448 -6.646 9.228 1.00 92.50 108 ILE A O 1
ATOM 824 N N . THR A 1 109 ? 4.492 -7.723 8.971 1.00 92.00 109 THR A N 1
ATOM 825 C CA . THR A 1 109 ? 4.898 -8.356 7.707 1.00 92.00 109 THR A CA 1
ATOM 826 C C . THR A 1 109 ? 5.175 -7.324 6.615 1.00 92.00 109 THR A C 1
ATOM 828 O O . THR A 1 109 ? 6.215 -7.398 5.966 1.00 92.00 109 THR A O 1
ATOM 831 N N . ALA A 1 110 ? 4.309 -6.319 6.451 1.00 92.31 110 ALA A N 1
ATOM 832 C CA . ALA A 1 110 ? 4.495 -5.277 5.447 1.00 92.31 110 ALA A CA 1
ATOM 833 C C . ALA A 1 110 ? 5.751 -4.436 5.716 1.00 92.31 110 ALA A C 1
ATOM 835 O O . ALA A 1 110 ? 6.550 -4.229 4.803 1.00 92.31 110 ALA A O 1
ATOM 836 N N . SER A 1 111 ? 5.975 -4.022 6.967 1.00 91.62 111 SER A N 1
ATOM 837 C CA . SER A 1 111 ? 7.178 -3.282 7.361 1.00 91.62 111 SER A CA 1
ATOM 838 C C . SER A 1 111 ? 8.455 -4.092 7.120 1.00 91.62 111 SER A C 1
ATOM 840 O O . SER A 1 111 ? 9.444 -3.536 6.650 1.00 91.62 111 SER A O 1
ATOM 842 N N . HIS A 1 112 ? 8.437 -5.408 7.361 1.00 91.3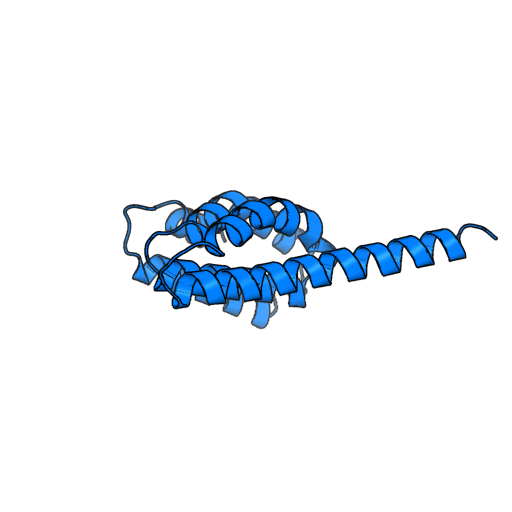1 112 HIS A N 1
ATOM 843 C CA . HIS A 1 112 ? 9.575 -6.279 7.058 1.00 91.31 112 HIS A CA 1
ATOM 844 C C . HIS A 1 112 ? 9.928 -6.273 5.560 1.00 91.31 112 HIS A C 1
ATOM 846 O O . HIS A 1 112 ? 11.098 -6.134 5.202 1.00 91.31 112 HIS A O 1
ATOM 852 N N . PHE A 1 113 ? 8.932 -6.378 4.672 1.00 91.00 113 PHE A N 1
ATOM 853 C CA . PHE A 1 113 ? 9.166 -6.313 3.224 1.00 91.00 113 PHE A CA 1
ATOM 854 C C . PHE A 1 113 ? 9.672 -4.943 2.765 1.00 91.00 113 PHE A C 1
ATOM 856 O O . PHE A 1 113 ? 10.573 -4.884 1.932 1.00 91.00 113 PHE A O 1
ATOM 863 N N . ILE A 1 114 ? 9.146 -3.854 3.332 1.00 89.50 114 ILE A N 1
ATOM 864 C CA . ILE A 1 114 ? 9.625 -2.495 3.042 1.00 89.50 114 ILE A CA 1
ATOM 865 C C . ILE A 1 114 ? 11.111 -2.362 3.401 1.00 89.50 114 ILE A C 1
ATOM 867 O O . ILE A 1 114 ? 11.918 -1.974 2.559 1.00 89.50 114 ILE A O 1
ATOM 871 N N . VAL A 1 115 ? 11.496 -2.756 4.619 1.00 88.12 115 VAL A N 1
ATOM 872 C CA . VAL A 1 115 ? 12.893 -2.678 5.075 1.00 88.12 115 VAL A CA 1
ATOM 873 C C . VAL A 1 115 ? 13.811 -3.554 4.220 1.00 88.12 115 VAL A C 1
ATOM 875 O O . VAL A 1 115 ? 14.914 -3.132 3.873 1.00 88.12 115 VAL A O 1
ATOM 878 N N . LYS A 1 116 ? 13.353 -4.748 3.824 1.00 87.81 116 LYS A N 1
ATOM 879 C CA . LYS A 1 116 ? 14.100 -5.637 2.924 1.00 87.81 116 LYS A CA 1
ATOM 880 C C . LYS A 1 116 ? 14.456 -4.936 1.605 1.00 87.81 116 LYS A C 1
ATOM 882 O O . LYS A 1 116 ? 15.611 -5.001 1.195 1.00 87.81 116 LYS A O 1
ATOM 887 N N . VAL A 1 117 ? 13.506 -4.241 0.976 1.00 85.50 117 VAL A N 1
ATOM 888 C CA . VAL A 1 117 ? 13.736 -3.501 -0.281 1.00 85.50 117 VAL A CA 1
ATOM 889 C C . VAL A 1 117 ? 14.723 -2.344 -0.094 1.00 85.50 117 VAL A C 1
ATOM 891 O O . VAL A 1 117 ? 15.638 -2.163 -0.905 1.00 85.50 117 VAL A O 1
ATOM 894 N N . SER A 1 118 ? 14.593 -1.586 0.998 1.00 79.31 118 SER A N 1
ATOM 895 C CA . SER A 1 118 ? 15.506 -0.479 1.305 1.00 79.31 118 SER A CA 1
ATOM 896 C C . SER A 1 118 ? 16.951 -0.955 1.502 1.00 79.31 118 SER A C 1
ATOM 898 O O . SER A 1 118 ? 17.884 -0.325 1.003 1.00 79.31 118 SER A O 1
ATOM 900 N N . ILE A 1 119 ? 17.153 -2.093 2.177 1.00 76.12 119 ILE A N 1
ATOM 901 C CA . ILE A 1 119 ? 18.487 -2.677 2.386 1.00 76.12 119 ILE A CA 1
ATOM 902 C C . ILE A 1 119 ? 19.093 -3.168 1.066 1.00 76.12 119 ILE A C 1
ATOM 904 O O . ILE A 1 119 ? 20.268 -2.903 0.813 1.00 76.12 119 ILE A O 1
ATOM 908 N N . THR A 1 120 ? 18.315 -3.828 0.200 1.00 70.88 120 THR A N 1
ATOM 909 C CA . THR A 1 120 ? 18.788 -4.241 -1.134 1.00 70.88 120 THR A CA 1
ATOM 910 C C . THR A 1 120 ? 19.289 -3.039 -1.939 1.00 70.88 120 THR A C 1
ATOM 912 O O . THR A 1 120 ? 20.370 -3.089 -2.523 1.00 70.88 120 THR A O 1
ATOM 915 N N . THR A 1 121 ? 18.564 -1.918 -1.892 1.00 64.44 121 THR A N 1
ATOM 916 C CA . THR A 1 121 ? 18.953 -0.673 -2.575 1.00 64.44 121 THR A CA 1
ATOM 917 C C . THR A 1 121 ? 20.257 -0.089 -2.017 1.00 64.44 121 THR A C 1
ATOM 919 O O . THR A 1 121 ? 21.132 0.322 -2.781 1.00 64.44 121 THR A O 1
ATOM 922 N N . LEU A 1 122 ? 20.436 -0.092 -0.690 1.00 59.84 122 LEU A N 1
ATOM 923 C CA . LEU A 1 122 ? 21.686 0.337 -0.050 1.00 59.84 122 LEU A CA 1
ATOM 924 C C . LEU A 1 122 ? 22.864 -0.579 -0.408 1.00 59.84 122 LEU A C 1
ATOM 926 O O . LEU A 1 122 ? 23.962 -0.076 -0.634 1.00 59.84 122 LEU A O 1
ATOM 930 N N . GLY A 1 123 ? 22.642 -1.891 -0.521 1.00 59.09 123 GLY A N 1
ATOM 931 C CA . GLY A 1 123 ? 23.644 -2.849 -0.993 1.00 59.09 123 GLY A CA 1
ATOM 932 C C . GLY A 1 123 ? 24.091 -2.574 -2.431 1.00 59.09 123 GLY A C 1
ATOM 933 O O . GLY A 1 123 ? 25.290 -2.507 -2.696 1.00 59.09 123 GLY A O 1
ATOM 934 N N . PHE A 1 124 ? 23.147 -2.320 -3.344 1.00 56.47 124 PHE A N 1
ATOM 935 C CA . PHE A 1 124 ? 23.448 -1.920 -4.724 1.00 56.47 124 PHE A CA 1
ATOM 936 C C . PHE A 1 124 ? 24.174 -0.570 -4.799 1.00 56.47 124 PHE A C 1
ATOM 938 O O . PHE A 1 124 ? 25.143 -0.434 -5.542 1.00 56.47 124 PHE A O 1
ATOM 945 N N . CYS A 1 125 ? 23.764 0.424 -4.009 1.00 52.16 125 CYS A N 1
ATOM 946 C CA . CYS A 1 125 ? 24.390 1.749 -4.005 1.00 52.16 125 CYS A CA 1
ATOM 947 C C . CYS A 1 125 ? 25.798 1.728 -3.378 1.00 52.16 125 CYS A C 1
ATOM 949 O O . CYS A 1 125 ? 26.711 2.382 -3.887 1.00 52.16 125 CYS A O 1
ATOM 951 N N . ALA A 1 126 ? 26.010 0.934 -2.322 1.00 53.06 126 ALA A N 1
ATOM 952 C CA . ALA A 1 126 ? 27.329 0.708 -1.733 1.00 53.06 126 ALA A CA 1
ATOM 953 C C . ALA A 1 126 ? 28.275 0.007 -2.721 1.00 53.06 126 ALA A C 1
ATOM 955 O O . ALA A 1 126 ? 29.426 0.413 -2.858 1.00 53.06 126 ALA A O 1
ATOM 956 N N . MET A 1 127 ? 27.779 -0.980 -3.472 1.00 48.72 127 MET A N 1
ATOM 957 C CA . MET A 1 127 ? 28.561 -1.697 -4.485 1.00 48.72 127 MET A CA 1
ATOM 958 C C . MET A 1 127 ? 28.831 -0.842 -5.730 1.00 48.72 127 MET A C 1
ATOM 960 O O . MET A 1 127 ? 29.945 -0.846 -6.247 1.00 48.72 127 MET A O 1
ATOM 964 N N . SER A 1 128 ? 27.863 -0.032 -6.169 1.00 49.84 128 SER A N 1
ATOM 965 C CA . SER A 1 128 ? 28.029 0.883 -7.304 1.00 49.84 128 SER A CA 1
ATOM 966 C C . SER A 1 128 ? 28.973 2.047 -6.985 1.00 49.84 128 SER A C 1
ATOM 968 O O . SER A 1 128 ? 29.716 2.468 -7.868 1.00 49.84 128 SER A O 1
ATOM 970 N N . ARG A 1 129 ? 29.018 2.540 -5.735 1.00 45.84 129 ARG A N 1
ATOM 971 C CA . ARG A 1 129 ? 30.070 3.479 -5.291 1.00 45.84 129 ARG A CA 1
ATOM 972 C C . ARG A 1 129 ? 31.443 2.822 -5.215 1.00 45.84 129 ARG A C 1
ATOM 974 O O . ARG A 1 129 ? 32.430 3.506 -5.441 1.00 45.84 129 ARG A O 1
ATOM 981 N N . MET A 1 130 ? 31.516 1.523 -4.924 1.00 44.66 130 MET A N 1
ATOM 982 C CA . MET A 1 130 ? 32.782 0.787 -4.903 1.00 44.66 130 MET A CA 1
ATOM 983 C C . MET A 1 130 ? 33.315 0.509 -6.319 1.00 44.66 130 MET A C 1
ATOM 985 O O . MET A 1 130 ? 34.521 0.563 -6.525 1.00 44.66 130 MET A O 1
ATOM 989 N N . LEU A 1 131 ? 32.434 0.282 -7.305 1.00 48.12 131 LEU A N 1
ATOM 990 C CA . LEU A 1 131 ? 32.817 0.076 -8.711 1.00 48.12 131 LEU A CA 1
ATOM 991 C C . LEU A 1 131 ? 33.136 1.366 -9.492 1.00 48.12 131 LEU A C 1
ATOM 993 O O . LEU A 1 131 ? 33.805 1.281 -10.513 1.00 48.12 131 LEU A O 1
ATOM 997 N N . TRP A 1 132 ? 32.679 2.541 -9.045 1.00 40.97 132 TRP A N 1
ATOM 998 C CA . TRP A 1 132 ? 32.992 3.846 -9.666 1.00 40.97 132 TRP A CA 1
ATOM 999 C C . TRP A 1 132 ? 34.091 4.635 -8.932 1.00 40.97 132 TRP A C 1
ATOM 1001 O O . TRP A 1 132 ? 34.303 5.814 -9.207 1.00 40.97 132 TRP A O 1
ATOM 1011 N N . CYS A 1 133 ? 34.786 3.994 -7.990 1.00 36.59 133 CYS A N 1
ATOM 1012 C CA . CYS A 1 133 ? 35.927 4.566 -7.272 1.00 36.59 133 CYS A CA 1
ATOM 1013 C C . CYS A 1 133 ? 37.265 3.912 -7.678 1.00 36.59 133 CYS A C 1
ATOM 1015 O O . CYS A 1 133 ? 38.193 3.864 -6.868 1.00 36.59 133 CYS A O 1
ATOM 1017 N N . VAL A 1 134 ? 37.347 3.405 -8.917 1.00 41.81 134 VAL A N 1
ATOM 1018 C CA . VAL A 1 134 ? 38.583 2.986 -9.603 1.00 41.81 134 VAL A CA 1
ATOM 1019 C C . VAL A 1 134 ? 38.714 3.774 -10.896 1.00 41.81 134 VAL A C 1
ATOM 1021 O O . VAL A 1 134 ? 37.696 3.863 -11.618 1.00 41.81 134 VAL A O 1
#

Organism: Angiostrongylus cantonensis (NCBI:txid6313)

Sequence (134 aa):
MESIRKVLENVQGDWSQRVNSLKLLRSILINGGMDYESELLSSINSLEDALVTSVKDLRSQVCREACITVSFLCEKLEVSVVRLCEALLPATIGLIPNSAKIMSTSGITASHFIVKVSITTLGFCAMSRMLWCV

pLDDT: mean 83.56, std 13.14, range [36.59, 95.0]

Secondary structure (DSSP, 8-state):
-HHHHHHHH-TTS-HHHHHHHHHHHHHHHHTTGGGGHHHHHHHHHHTHHHHHHHHT-SSHHHHHHHHHHHHHHHHHHGGGGHHHHHHHHHHHHTTTT-SSHHHHHHHHHHHHHHHHHHHHHHHHHHHHHHHT--

Foldseek 3Di:
DVVLLVQLVPLVDDLVVVLVSLVVLVVCVVVPLVVCVVVSLVVVVSCLVSLLSQCQDPDLSSNLSSLVSLLSCCVRVQQSCLVSLVSNLVSLVVQCPDPPPSSNVSSVSSNVSSVVSVVVVVVVVVVVVVVVPD

InterPro domains:
  IPR011989 Armadillo-like helical [G3DSA:1.25.10.10] (1-130)
  IPR016024 Armadillo-type fold [SSF48371] (2-98)
  IPR024395 CLASP N-terminal domain [PF12348] (5-110)